Protein AF-A0A3F2ZUM7-F1 (afdb_monomer_lite)

pLDDT: mean 96.22, std 3.64, range [75.94, 98.44]

Structure (mmCIF, N/CA/C/O backbone):
data_AF-A0A3F2ZUM7-F1
#
_entry.id   AF-A0A3F2ZUM7-F1
#
loop_
_atom_site.group_PDB
_atom_site.id
_atom_site.type_symbol
_atom_site.label_atom_id
_atom_site.label_alt_id
_atom_site.label_comp_id
_atom_site.label_asym_id
_atom_site.label_entity_id
_atom_site.label_seq_id
_atom_site.pdbx_PDB_ins_code
_atom_site.Cartn_x
_atom_site.Cartn_y
_atom_site.Cartn_z
_atom_site.occupancy
_atom_site.B_iso_or_equiv
_atom_site.auth_seq_id
_atom_site.auth_comp_id
_atom_site.auth_asym_id
_atom_site.auth_atom_id
_atom_site.pdbx_PDB_model_num
ATOM 1 N N . MET A 1 1 ? 4.074 -13.220 -13.689 1.00 75.94 1 MET A N 1
ATOM 2 C CA . MET A 1 1 ? 4.032 -13.084 -12.215 1.00 75.94 1 MET A CA 1
ATOM 3 C C . MET A 1 1 ? 4.331 -11.678 -11.708 1.00 75.94 1 MET A C 1
ATOM 5 O O . MET A 1 1 ? 3.397 -11.043 -11.252 1.00 75.94 1 MET A O 1
ATOM 9 N N . LYS A 1 2 ? 5.572 -11.151 -11.739 1.00 87.69 2 LYS A N 1
ATOM 10 C CA . LYS A 1 2 ? 5.818 -9.797 -11.184 1.00 87.69 2 LYS A CA 1
ATOM 11 C C . LYS A 1 2 ? 5.179 -8.667 -12.004 1.00 87.69 2 LYS A C 1
ATOM 13 O O . LYS A 1 2 ? 4.687 -7.724 -11.404 1.00 87.69 2 LYS A O 1
ATOM 18 N N . LEU A 1 3 ? 5.174 -8.779 -13.334 1.00 94.25 3 LEU A N 1
ATOM 19 C CA . LEU A 1 3 ? 4.542 -7.789 -14.213 1.00 94.25 3 LEU A CA 1
ATOM 20 C C . LEU A 1 3 ? 3.016 -7.771 -14.032 1.00 94.25 3 LEU A C 1
ATOM 22 O O . LEU A 1 3 ? 2.477 -6.739 -13.674 1.00 94.25 3 LEU A O 1
ATOM 26 N N . GLU A 1 4 ? 2.358 -8.931 -14.125 1.00 95.81 4 GLU A N 1
ATOM 27 C CA . GLU A 1 4 ? 0.907 -9.069 -13.883 1.00 95.81 4 GLU A CA 1
ATOM 28 C C . GLU A 1 4 ? 0.482 -8.539 -12.503 1.00 95.81 4 GLU A C 1
ATOM 30 O O . GLU A 1 4 ? -0.568 -7.924 -12.360 1.00 95.81 4 GLU A O 1
ATOM 35 N N . PHE A 1 5 ? 1.301 -8.752 -11.464 1.00 96.50 5 PHE A N 1
ATOM 36 C CA . PHE A 1 5 ? 1.019 -8.199 -10.139 1.00 96.50 5 PHE A CA 1
ATOM 37 C C . PHE A 1 5 ? 1.124 -6.669 -10.118 1.00 96.50 5 PHE A C 1
ATOM 39 O O . PHE A 1 5 ? 0.305 -6.008 -9.481 1.00 96.50 5 PHE A O 1
ATOM 46 N N . GLN A 1 6 ? 2.101 -6.099 -10.828 1.00 96.94 6 GLN A N 1
ATOM 47 C CA . GLN A 1 6 ? 2.204 -4.652 -10.987 1.00 96.94 6 GLN A CA 1
ATOM 48 C C . GLN A 1 6 ? 1.010 -4.085 -11.764 1.00 96.94 6 GLN A C 1
ATOM 50 O O . GLN A 1 6 ? 0.430 -3.102 -11.317 1.00 96.94 6 GLN A O 1
ATOM 55 N N . GLU A 1 7 ? 0.614 -4.712 -12.873 1.00 97.38 7 GLU A N 1
ATOM 56 C CA . GLU A 1 7 ? -0.557 -4.319 -13.672 1.00 97.38 7 GLU A CA 1
ATOM 57 C C . GLU A 1 7 ? -1.832 -4.350 -12.822 1.00 97.38 7 GLU A C 1
ATOM 59 O O . GLU A 1 7 ? -2.565 -3.365 -12.757 1.00 97.38 7 GLU A O 1
ATOM 64 N N . TRP A 1 8 ? -2.033 -5.421 -12.050 1.00 97.88 8 TRP A N 1
ATOM 65 C CA . TRP A 1 8 ? -3.155 -5.521 -11.120 1.00 97.88 8 TRP A CA 1
ATOM 66 C C . TRP A 1 8 ? -3.155 -4.403 -10.066 1.00 97.88 8 TRP A C 1
ATOM 68 O O . TRP A 1 8 ? -4.208 -3.828 -9.780 1.00 97.88 8 TRP A O 1
ATOM 78 N N . LEU A 1 9 ? -1.996 -4.055 -9.491 1.00 97.75 9 LEU A N 1
ATOM 79 C CA . LEU A 1 9 ? -1.880 -2.926 -8.559 1.00 97.75 9 LEU A CA 1
ATOM 80 C C . LEU A 1 9 ? -2.218 -1.599 -9.244 1.00 97.75 9 LEU A C 1
AT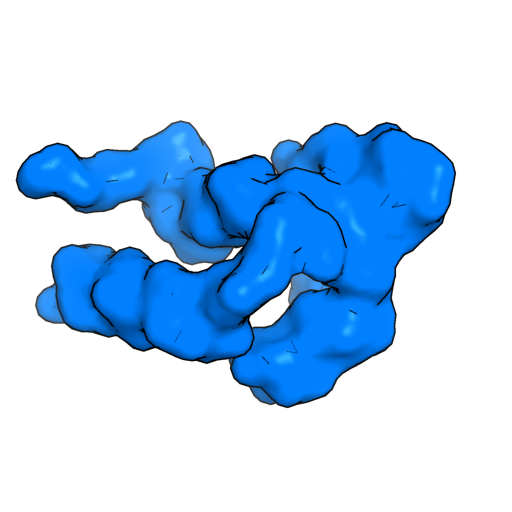OM 82 O O . LEU A 1 9 ? -2.872 -0.744 -8.645 1.00 97.75 9 LEU A O 1
ATOM 86 N N . GLU A 1 10 ? -1.767 -1.422 -10.485 1.00 97.12 10 GLU A N 1
ATOM 87 C CA . GLU A 1 10 ? -1.993 -0.210 -11.260 1.00 97.12 10 GLU A CA 1
ATOM 88 C C . GLU A 1 10 ? -3.473 0.013 -11.584 1.00 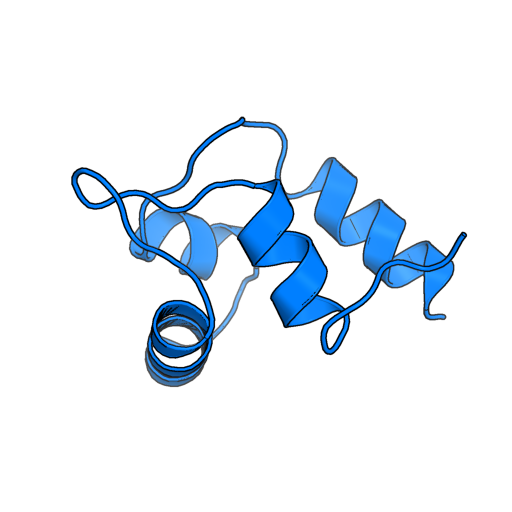97.12 10 GLU A C 1
ATOM 90 O O . GLU A 1 10 ? -3.944 1.149 -11.462 1.00 97.12 10 GLU A O 1
ATOM 95 N N . GLU A 1 11 ? -4.189 -1.055 -11.937 1.00 98.00 11 GLU A N 1
ATOM 96 C CA . GLU A 1 11 ? -5.634 -1.062 -12.188 1.00 98.00 11 GLU A CA 1
ATOM 97 C C . GLU A 1 11 ? -6.444 -0.896 -10.896 1.00 98.00 11 GLU A C 1
ATOM 99 O O . GLU A 1 11 ? -7.407 -0.125 -10.842 1.00 98.00 11 GLU A O 1
ATOM 104 N N . THR A 1 12 ? -6.036 -1.591 -9.830 1.00 98.19 12 THR A N 1
ATOM 105 C CA . THR A 1 12 ? -6.713 -1.565 -8.525 1.00 98.19 12 THR A CA 1
ATOM 106 C C . THR A 1 12 ? -6.609 -0.190 -7.867 1.00 98.19 12 THR A C 1
ATOM 108 O O . THR A 1 12 ? -7.568 0.288 -7.251 1.00 98.19 12 THR A O 1
ATOM 111 N N . LEU A 1 13 ? -5.453 0.465 -8.007 1.00 98.06 13 LEU A N 1
ATOM 112 C CA . LEU A 1 13 ? -5.172 1.774 -7.435 1.00 98.06 13 LEU A CA 1
ATOM 113 C C . LEU A 1 13 ? -5.318 2.891 -8.487 1.00 98.06 13 LEU A C 1
ATOM 115 O O . LEU A 1 13 ? -4.358 3.567 -8.820 1.00 98.06 13 LEU A O 1
ATOM 119 N N . ASN A 1 14 ? -6.535 3.196 -8.927 1.00 96.94 14 ASN A N 1
ATOM 120 C CA . ASN A 1 14 ? -6.845 4.195 -9.968 1.00 96.94 14 ASN A CA 1
ATOM 121 C C . ASN A 1 14 ? -6.936 5.700 -9.568 1.00 96.94 14 ASN A C 1
ATOM 123 O O . ASN A 1 14 ? -7.421 6.512 -10.354 1.00 96.94 14 ASN A O 1
ATOM 127 N N . LYS A 1 15 ? -6.481 6.096 -8.376 1.00 97.88 15 LYS A N 1
ATOM 128 C CA . LYS A 1 15 ? -6.393 7.477 -7.860 1.00 97.88 15 LYS A CA 1
ATOM 129 C C . LYS A 1 15 ? -4.949 7.821 -7.507 1.00 97.88 15 LYS A C 1
ATOM 131 O O . LYS A 1 15 ? -4.172 6.927 -7.190 1.00 97.88 15 LYS A O 1
ATOM 136 N N . ASP A 1 16 ? -4.628 9.110 -7.436 1.00 97.81 16 ASP A N 1
ATOM 137 C CA . ASP A 1 16 ? -3.282 9.577 -7.072 1.00 97.81 16 ASP A CA 1
ATOM 138 C C . ASP A 1 16 ? -2.936 9.375 -5.589 1.00 97.81 16 ASP A C 1
ATOM 140 O O . ASP A 1 16 ? -1.769 9.177 -5.244 1.00 97.81 16 ASP A O 1
ATOM 144 N N . PHE A 1 17 ? -3.939 9.413 -4.705 1.00 98.25 17 PHE A N 1
ATOM 145 C CA . PHE A 1 17 ? -3.754 9.337 -3.256 1.00 98.25 17 PHE A CA 1
ATOM 146 C C . PHE A 1 17 ? -4.801 8.452 -2.589 1.00 98.25 17 PHE A C 1
ATOM 148 O O . PHE A 1 17 ? -5.959 8.429 -3.010 1.00 98.25 17 PHE A O 1
ATOM 155 N N . TYR A 1 18 ? -4.390 7.789 -1.508 1.00 98.44 18 TYR A N 1
ATOM 156 C CA . TYR A 1 18 ? -5.252 6.907 -0.725 1.00 98.44 18 TYR A CA 1
ATOM 157 C C . TYR A 1 18 ? -5.104 7.109 0.775 1.00 98.44 18 TYR A C 1
ATOM 159 O O . TYR A 1 18 ? -3.995 7.286 1.287 1.00 98.44 18 TYR A O 1
ATOM 167 N N . GLY A 1 19 ? -6.223 7.003 1.490 1.00 98.12 19 GLY A N 1
ATOM 168 C CA . GLY A 1 19 ? -6.226 6.780 2.933 1.00 98.12 19 GLY A CA 1
ATOM 169 C C . GLY A 1 19 ? -5.920 5.322 3.298 1.00 98.12 19 GLY A C 1
ATOM 170 O O . GLY A 1 19 ? -6.046 4.414 2.482 1.00 98.12 19 GLY A O 1
ATOM 171 N N . MET A 1 20 ? -5.552 5.078 4.557 1.00 97.19 20 MET A N 1
ATOM 172 C CA . MET A 1 20 ? -5.183 3.737 5.032 1.00 97.19 20 MET A CA 1
ATOM 173 C C . MET A 1 20 ? -6.316 2.706 4.879 1.00 97.19 20 MET A C 1
ATOM 175 O O . MET A 1 20 ? -6.064 1.602 4.404 1.00 97.19 20 MET A O 1
ATOM 179 N N . GLU A 1 21 ? -7.557 3.054 5.242 1.00 97.69 21 GLU A N 1
ATOM 180 C CA . GLU A 1 21 ? -8.695 2.136 5.066 1.00 97.69 21 GLU A CA 1
ATOM 181 C C . GLU A 1 21 ? -8.998 1.891 3.579 1.00 97.69 21 GLU A C 1
ATOM 183 O O . GLU A 1 21 ? -9.248 0.753 3.202 1.00 97.69 21 GLU A O 1
ATOM 188 N N . GLU A 1 22 ? -8.851 2.894 2.702 1.00 98.06 22 GLU A N 1
ATOM 189 C CA . GLU A 1 22 ? -9.012 2.669 1.258 1.00 98.06 22 GLU A CA 1
ATOM 190 C C . GLU A 1 22 ? -7.966 1.685 0.714 1.00 98.06 22 GLU A C 1
ATOM 192 O O . GLU A 1 22 ? -8.312 0.817 -0.080 1.00 98.06 22 GLU A O 1
ATOM 197 N N . ILE A 1 23 ? -6.700 1.782 1.142 1.00 98.31 23 ILE A N 1
ATOM 198 C CA . ILE A 1 23 ? -5.644 0.837 0.731 1.00 98.31 23 ILE A CA 1
ATOM 199 C C . ILE A 1 23 ? -5.996 -0.580 1.183 1.00 98.31 23 ILE A C 1
ATOM 201 O O . ILE A 1 23 ? -5.888 -1.528 0.408 1.00 98.31 23 ILE A O 1
ATOM 205 N N . LYS A 1 24 ? -6.417 -0.723 2.441 1.00 98.44 24 LYS A N 1
ATOM 206 C CA . LYS A 1 24 ? -6.813 -2.004 3.028 1.00 98.44 24 LYS A CA 1
ATOM 207 C C . LYS A 1 24 ? -7.946 -2.654 2.234 1.00 98.44 24 LYS A C 1
ATOM 209 O O . LYS A 1 24 ? -7.828 -3.825 1.880 1.00 98.44 24 LYS A O 1
ATOM 214 N N . ASP A 1 25 ? -8.985 -1.882 1.922 1.00 98.31 25 ASP A N 1
ATOM 215 C CA . ASP A 1 25 ? -10.163 -2.360 1.202 1.00 98.31 25 ASP A CA 1
ATOM 216 C C . ASP A 1 25 ? -9.837 -2.695 -0.258 1.00 98.31 25 ASP A C 1
ATOM 218 O O . ASP A 1 25 ? -10.221 -3.754 -0.750 1.00 98.31 25 ASP A O 1
ATOM 222 N N . ARG A 1 26 ? -9.076 -1.834 -0.949 1.00 98.06 26 ARG A N 1
ATOM 223 C CA . ARG A 1 26 ? -8.687 -2.034 -2.356 1.00 98.06 26 ARG A CA 1
ATOM 22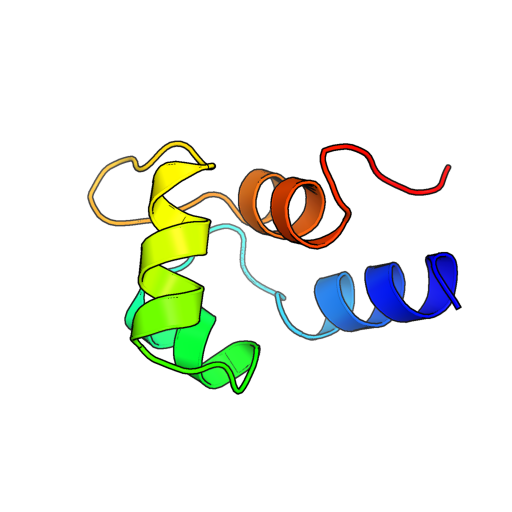4 C C . ARG A 1 26 ? -7.775 -3.239 -2.541 1.00 98.06 26 ARG A C 1
ATOM 226 O O . ARG A 1 26 ? -7.959 -3.992 -3.489 1.00 98.06 26 ARG A O 1
ATOM 233 N N . LEU A 1 27 ? -6.808 -3.423 -1.644 1.00 97.69 27 LEU A N 1
ATOM 234 C CA . LEU A 1 27 ? -5.858 -4.532 -1.721 1.00 97.69 27 LEU A CA 1
ATOM 235 C C . LEU A 1 27 ? -6.378 -5.814 -1.052 1.00 97.69 27 LEU A C 1
ATOM 237 O O . LEU A 1 27 ? -5.719 -6.847 -1.140 1.00 97.69 27 LEU A O 1
ATOM 241 N N . GLY A 1 28 ? -7.525 -5.761 -0.365 1.00 97.94 28 GLY A N 1
ATOM 242 C CA . GLY A 1 28 ? -8.095 -6.906 0.348 1.00 97.94 28 GLY A CA 1
ATOM 243 C C . GLY A 1 28 ? -7.182 -7.457 1.449 1.00 97.94 28 GLY A C 1
ATOM 244 O O . GLY A 1 28 ? -7.151 -8.664 1.684 1.00 97.94 28 GLY A O 1
ATOM 245 N N . ILE A 1 29 ? -6.399 -6.593 2.106 1.00 97.62 29 ILE A N 1
ATOM 246 C CA . ILE A 1 29 ? -5.388 -7.000 3.094 1.00 97.62 29 ILE A CA 1
ATOM 247 C C . ILE A 1 29 ? -5.855 -6.785 4.536 1.00 97.62 29 ILE A C 1
ATOM 249 O O . ILE A 1 29 ? -6.783 -6.036 4.827 1.00 97.62 29 ILE A O 1
ATOM 253 N N . SER A 1 30 ? -5.181 -7.439 5.484 1.00 98.06 30 SER A N 1
ATOM 254 C CA . SER A 1 30 ? -5.491 -7.275 6.906 1.00 98.06 30 SER A CA 1
ATOM 255 C C . SER A 1 30 ? -5.084 -5.896 7.442 1.00 98.06 30 SER A C 1
ATOM 257 O O . SER A 1 30 ? -4.163 -5.246 6.941 1.00 98.06 30 SER A O 1
ATOM 259 N N . THR A 1 31 ? -5.696 -5.487 8.557 1.00 97.81 31 THR A N 1
AT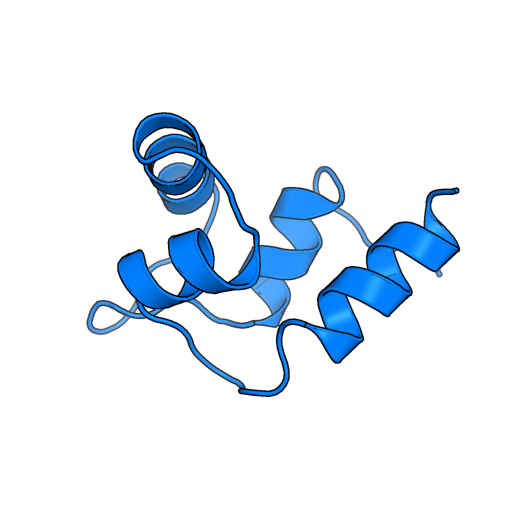OM 260 C CA . THR A 1 31 ? -5.317 -4.265 9.286 1.00 97.81 31 THR A CA 1
ATOM 261 C C . THR A 1 31 ? -3.835 -4.252 9.684 1.00 97.81 31 THR A C 1
ATOM 263 O O . THR A 1 31 ? -3.195 -3.204 9.682 1.00 97.81 31 THR A O 1
ATOM 266 N N . ASN A 1 32 ? -3.256 -5.408 10.017 1.00 98.12 32 ASN A N 1
ATOM 267 C CA . ASN A 1 32 ? -1.832 -5.492 10.348 1.00 98.12 32 ASN A CA 1
ATOM 268 C C . ASN A 1 32 ? -0.954 -5.324 9.104 1.00 98.12 32 ASN A C 1
ATOM 270 O O . ASN A 1 32 ? 0.072 -4.652 9.176 1.00 98.12 32 ASN A O 1
ATOM 274 N N . ALA A 1 33 ? -1.370 -5.881 7.964 1.00 97.69 33 ALA A N 1
ATOM 275 C CA . ALA A 1 33 ? -0.651 -5.733 6.705 1.00 97.69 33 ALA A CA 1
ATOM 276 C C . ALA A 1 33 ? -0.631 -4.270 6.237 1.00 97.69 33 ALA A C 1
ATOM 278 O O . ALA A 1 33 ? 0.443 -3.755 5.932 1.00 97.69 33 ALA A O 1
ATOM 279 N N . VAL A 1 34 ? -1.771 -3.567 6.270 1.00 98.00 34 VAL A N 1
ATOM 280 C CA . VAL A 1 34 ? -1.811 -2.151 5.866 1.00 98.00 34 VAL A CA 1
ATOM 281 C C . VAL A 1 34 ? -1.011 -1.253 6.817 1.00 98.00 34 VAL A C 1
ATOM 283 O O . VAL A 1 34 ? -0.336 -0.335 6.363 1.00 98.00 34 VAL A O 1
ATOM 286 N N . LYS A 1 35 ? -0.993 -1.554 8.125 1.00 97.06 35 LYS A N 1
ATOM 287 C CA . LYS A 1 35 ? -0.152 -0.845 9.108 1.00 97.06 35 LYS A CA 1
ATOM 288 C C . LYS A 1 35 ? 1.342 -1.084 8.899 1.00 97.06 35 LYS A C 1
ATOM 290 O O . LYS A 1 35 ? 2.153 -0.211 9.196 1.00 97.06 35 LYS A O 1
ATOM 295 N N . SER A 1 36 ? 1.731 -2.277 8.459 1.00 97.19 36 SER A N 1
ATOM 296 C CA . SER A 1 36 ? 3.122 -2.561 8.101 1.00 97.19 36 SER A CA 1
ATOM 297 C C . SER A 1 36 ? 3.506 -1.824 6.822 1.00 97.19 36 SER A C 1
ATOM 299 O O . SER A 1 36 ? 4.540 -1.166 6.800 1.00 97.19 36 SER A O 1
ATOM 301 N N . LEU A 1 37 ? 2.641 -1.853 5.805 1.00 97.25 37 LEU A N 1
ATOM 302 C CA . LEU A 1 37 ? 2.819 -1.110 4.560 1.00 97.25 37 LEU A CA 1
ATOM 303 C C . LEU A 1 37 ? 2.956 0.395 4.815 1.00 97.25 37 LEU A C 1
ATOM 305 O O . LEU A 1 37 ? 3.907 1.001 4.339 1.00 97.25 37 LEU A O 1
ATOM 309 N N . SER A 1 38 ? 2.078 0.985 5.631 1.00 96.00 38 SER A N 1
ATOM 310 C CA . SER A 1 38 ? 2.087 2.423 5.923 1.00 96.00 38 SER A CA 1
ATOM 311 C C . SER A 1 38 ? 3.375 2.910 6.591 1.00 96.00 38 SER A C 1
ATOM 313 O O . SER A 1 38 ? 3.679 4.094 6.526 1.00 96.00 38 SER A O 1
ATOM 315 N N . LYS A 1 39 ? 4.132 2.024 7.254 1.00 96.25 39 LYS A N 1
ATOM 316 C CA . LYS A 1 39 ? 5.442 2.353 7.844 1.00 96.25 39 LYS A CA 1
ATOM 317 C C . LYS A 1 39 ? 6.567 2.402 6.809 1.00 96.25 39 LYS A C 1
ATOM 319 O O . LYS A 1 39 ? 7.614 2.969 7.099 1.00 96.25 39 LYS A O 1
ATOM 324 N N . LEU A 1 40 ? 6.372 1.786 5.643 1.00 96.31 40 LEU A N 1
ATOM 325 C CA . LEU A 1 40 ? 7.364 1.717 4.566 1.00 96.31 40 LEU A CA 1
ATOM 326 C C . LEU A 1 40 ? 7.280 2.904 3.603 1.00 96.31 40 LEU A C 1
ATOM 328 O O . LEU A 1 40 ? 8.199 3.113 2.817 1.00 96.31 40 LEU A O 1
ATOM 332 N N . ILE A 1 41 ? 6.187 3.665 3.647 1.00 96.81 41 ILE A N 1
ATOM 333 C CA . ILE A 1 41 ? 5.872 4.716 2.677 1.00 96.81 41 ILE A CA 1
ATOM 334 C C . ILE A 1 41 ? 5.588 6.043 3.373 1.00 96.81 41 ILE A C 1
ATOM 336 O O . ILE A 1 41 ? 5.169 6.090 4.530 1.00 96.81 41 ILE A O 1
ATOM 340 N N . LYS A 1 42 ? 5.819 7.151 2.667 1.00 94.81 42 LYS A N 1
ATOM 341 C CA . LYS A 1 42 ? 5.636 8.487 3.232 1.00 94.81 42 LYS A CA 1
ATOM 342 C C . LYS A 1 42 ? 4.153 8.850 3.288 1.00 94.81 42 LYS A C 1
ATOM 344 O O . LYS A 1 42 ? 3.454 8.816 2.280 1.00 94.81 42 LYS A O 1
ATOM 349 N N . GLN A 1 43 ? 3.696 9.280 4.462 1.00 96.06 43 GLN A N 1
ATOM 350 C CA . GLN A 1 43 ? 2.365 9.855 4.637 1.00 96.06 43 GLN A CA 1
ATOM 351 C C . GLN A 1 43 ? 2.423 11.384 4.540 1.00 96.06 43 GLN A C 1
ATOM 353 O O . GLN A 1 43 ? 3.302 12.020 5.127 1.00 96.06 43 GLN A O 1
ATOM 358 N N . LYS A 1 44 ? 1.462 11.995 3.842 1.00 92.94 44 LYS A N 1
ATOM 359 C CA . LYS A 1 44 ? 1.251 13.449 3.835 1.00 92.94 44 LYS A CA 1
ATOM 360 C C . LYS A 1 44 ? -0.234 13.731 4.000 1.00 92.94 44 LYS A C 1
ATOM 362 O O . LYS A 1 44 ? -1.032 13.198 3.246 1.00 92.94 44 LYS A O 1
ATOM 367 N N . ASN A 1 45 ? -0.607 14.575 4.963 1.00 93.44 45 ASN A N 1
ATOM 368 C CA . ASN A 1 45 ? -2.010 14.935 5.220 1.00 93.44 45 ASN A CA 1
ATOM 369 C C . ASN A 1 45 ? -2.931 13.702 5.322 1.00 93.44 45 ASN A C 1
ATOM 371 O O . ASN A 1 45 ? -3.983 13.646 4.695 1.00 93.44 45 ASN A O 1
ATOM 375 N N . SER A 1 46 ? -2.491 12.690 6.075 1.00 94.25 46 SER A N 1
ATOM 376 C CA . SER A 1 46 ? -3.200 11.419 6.277 1.00 94.25 46 SER A CA 1
ATOM 377 C C . SER A 1 46 ? -3.366 10.514 5.046 1.00 94.25 46 SER A C 1
ATOM 379 O O . SER A 1 46 ? -3.957 9.443 5.179 1.00 94.25 46 SER A O 1
ATOM 381 N N . VAL A 1 47 ? -2.794 10.869 3.891 1.00 98.00 47 VAL A N 1
ATOM 382 C CA . VAL A 1 47 ? -2.846 10.063 2.662 1.00 98.00 47 VAL A CA 1
ATOM 383 C C . VAL A 1 47 ? -1.460 9.622 2.191 1.00 98.00 47 VAL A C 1
ATOM 385 O O . VAL A 1 47 ? -0.435 10.185 2.586 1.00 98.00 47 VAL A O 1
ATOM 388 N N . PHE A 1 48 ? -1.446 8.604 1.3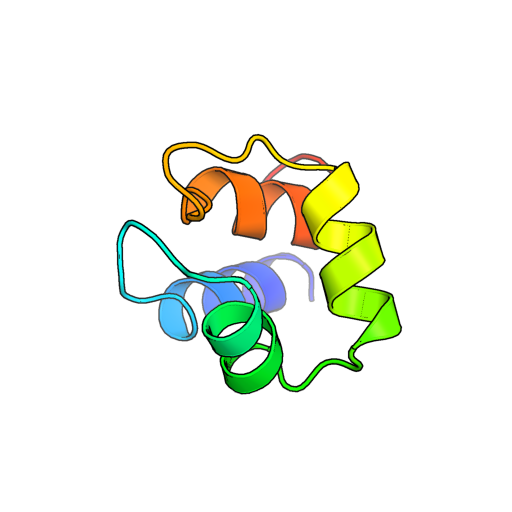38 1.00 98.25 48 PHE A N 1
ATOM 389 C CA . PHE A 1 48 ? -0.259 8.016 0.724 1.00 98.25 48 PHE A CA 1
ATOM 390 C C . PHE A 1 48 ? -0.335 8.161 -0.793 1.00 98.25 48 PHE A C 1
ATOM 392 O O . PHE A 1 48 ? -1.412 8.002 -1.369 1.00 98.25 48 PHE A O 1
ATOM 399 N N . ALA A 1 49 ? 0.793 8.464 -1.436 1.00 98.25 49 ALA A N 1
ATOM 400 C CA . ALA A 1 49 ? 0.859 8.536 -2.890 1.00 98.25 49 ALA A CA 1
ATOM 401 C C . ALA A 1 49 ? 0.725 7.135 -3.500 1.00 98.25 49 ALA A C 1
ATOM 403 O O . ALA A 1 49 ? 1.345 6.183 -3.020 1.00 98.25 49 ALA A O 1
ATOM 404 N N . ARG A 1 50 ? -0.044 7.022 -4.587 1.00 98.12 50 ARG A N 1
ATOM 405 C CA . ARG A 1 50 ? -0.218 5.785 -5.362 1.00 98.12 50 ARG A CA 1
ATOM 406 C C . ARG A 1 50 ? 1.114 5.119 -5.685 1.00 98.12 50 ARG A C 1
ATOM 408 O O . ARG A 1 50 ? 1.259 3.915 -5.509 1.00 98.12 50 ARG A O 1
ATOM 415 N N . GLU A 1 51 ? 2.074 5.912 -6.145 1.00 97.38 51 GLU A N 1
ATOM 416 C CA . GLU A 1 51 ? 3.371 5.404 -6.583 1.00 97.38 51 GLU A CA 1
ATOM 417 C C . GLU A 1 51 ? 4.152 4.752 -5.439 1.00 97.38 51 GLU A C 1
ATOM 419 O O . GLU A 1 51 ? 4.647 3.637 -5.590 1.00 97.38 51 GLU A O 1
ATOM 424 N N . ASP A 1 52 ? 4.171 5.388 -4.266 1.00 98.00 52 ASP A N 1
ATOM 425 C CA . ASP A 1 52 ? 4.844 4.847 -3.085 1.00 98.00 52 ASP A CA 1
ATOM 426 C C . ASP A 1 52 ? 4.204 3.522 -2.643 1.00 98.00 52 ASP A C 1
ATOM 428 O O . ASP A 1 52 ? 4.914 2.572 -2.309 1.00 98.00 52 ASP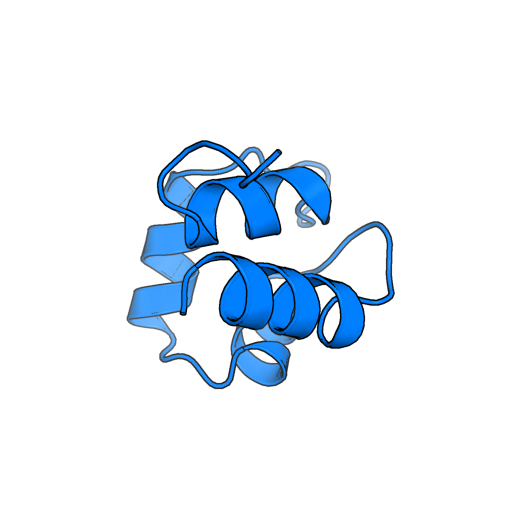 A O 1
ATOM 432 N N . ILE A 1 53 ? 2.866 3.431 -2.687 1.00 98.19 53 ILE A N 1
ATOM 433 C CA . ILE A 1 53 ? 2.126 2.199 -2.372 1.00 98.19 53 ILE A CA 1
ATOM 434 C C . ILE A 1 53 ? 2.545 1.072 -3.324 1.00 98.19 53 ILE A C 1
ATOM 436 O O . ILE A 1 53 ? 2.908 -0.010 -2.861 1.00 98.19 53 ILE A O 1
ATOM 440 N N . ILE A 1 54 ? 2.532 1.322 -4.640 1.00 97.56 54 ILE A N 1
ATOM 441 C CA . ILE A 1 54 ? 2.880 0.308 -5.645 1.00 97.56 54 ILE A CA 1
ATOM 442 C C . ILE A 1 54 ? 4.332 -0.142 -5.468 1.00 97.56 54 ILE A C 1
ATOM 444 O O . ILE A 1 54 ? 4.594 -1.342 -5.402 1.00 97.56 54 ILE A O 1
ATOM 448 N N . ILE A 1 55 ? 5.276 0.792 -5.329 1.00 97.38 55 ILE A N 1
ATOM 449 C CA . ILE A 1 55 ? 6.696 0.474 -5.132 1.00 97.38 55 ILE A CA 1
ATOM 450 C C . ILE A 1 55 ? 6.895 -0.386 -3.880 1.00 97.38 55 ILE A C 1
ATOM 452 O O . ILE A 1 55 ? 7.625 -1.380 -3.930 1.00 97.38 55 ILE A O 1
ATOM 456 N N . ALA A 1 56 ? 6.233 -0.052 -2.770 1.00 97.50 56 ALA A N 1
ATOM 457 C CA . ALA A 1 56 ? 6.333 -0.827 -1.539 1.00 97.50 56 ALA A CA 1
ATOM 458 C C . ALA A 1 56 ? 5.747 -2.240 -1.690 1.00 97.50 56 ALA A C 1
ATOM 460 O O . ALA A 1 56 ? 6.396 -3.207 -1.287 1.00 97.50 56 ALA A O 1
ATOM 461 N N . CYS A 1 57 ? 4.586 -2.388 -2.337 1.00 96.44 57 CYS A N 1
ATOM 462 C CA . CYS A 1 57 ? 4.010 -3.698 -2.661 1.00 96.44 57 CYS A CA 1
ATOM 463 C C . CYS A 1 57 ? 4.920 -4.530 -3.582 1.00 96.44 57 CYS A C 1
ATOM 465 O O . CYS A 1 57 ? 4.988 -5.750 -3.442 1.00 96.44 57 CYS A O 1
ATOM 467 N N . MET A 1 58 ? 5.663 -3.880 -4.479 1.00 96.31 58 MET A N 1
ATOM 468 C CA . MET A 1 58 ? 6.596 -4.519 -5.412 1.00 96.31 58 MET A CA 1
ATOM 469 C C . MET A 1 58 ? 7.974 -4.846 -4.804 1.00 96.31 58 MET A C 1
ATOM 471 O O . MET A 1 58 ? 8.849 -5.387 -5.488 1.00 96.31 58 MET A O 1
ATOM 475 N N . GLY A 1 59 ? 8.191 -4.557 -3.517 1.00 93.88 59 GLY A N 1
ATOM 476 C CA . GLY A 1 59 ? 9.462 -4.816 -2.836 1.00 93.88 59 GLY A CA 1
ATOM 477 C C . GLY A 1 59 ? 10.540 -3.767 -3.123 1.00 93.88 59 GLY A C 1
ATOM 478 O O . GLY A 1 59 ? 11.725 -4.095 -3.171 1.00 93.88 59 GLY A O 1
ATOM 479 N N . GLY A 1 60 ? 10.137 -2.514 -3.334 1.00 95.06 60 GLY A N 1
ATOM 480 C CA . GLY A 1 60 ? 11.028 -1.357 -3.439 1.00 95.06 60 GLY A CA 1
ATOM 481 C C . GLY A 1 60 ? 11.405 -0.946 -4.863 1.00 95.06 60 GLY A C 1
ATOM 482 O O . GLY A 1 60 ? 12.145 0.020 -5.027 1.00 95.06 60 GLY A O 1
ATOM 483 N N . LYS A 1 61 ? 10.912 -1.638 -5.898 1.00 94.25 61 LYS A N 1
ATOM 484 C CA . LYS A 1 61 ? 11.112 -1.250 -7.305 1.00 94.25 61 LYS A CA 1
ATOM 485 C C . LYS A 1 61 ? 10.044 -1.830 -8.225 1.00 94.25 61 LYS A C 1
ATOM 487 O O . LYS A 1 61 ? 9.566 -2.934 -7.983 1.00 94.25 61 LYS A O 1
ATOM 492 N N . ARG A 1 62 ? 9.740 -1.121 -9.312 1.00 92.88 62 ARG A N 1
ATOM 493 C CA . ARG A 1 62 ? 8.891 -1.624 -10.399 1.00 92.88 62 ARG A CA 1
ATOM 494 C C . ARG A 1 62 ? 9.630 -2.638 -11.269 1.00 92.88 62 ARG A C 1
ATOM 496 O O . ARG A 1 62 ? 10.863 -2.686 -11.294 1.00 92.88 62 ARG A O 1
ATOM 503 N N . VAL A 1 63 ? 8.852 -3.431 -11.989 1.00 91.69 63 VAL A N 1
ATOM 504 C CA . VAL A 1 63 ? 9.308 -4.100 -13.204 1.00 91.69 63 VAL A CA 1
ATOM 505 C C . VAL A 1 63 ? 9.310 -3.049 -14.317 1.00 91.69 63 VAL A C 1
ATOM 507 O O . VAL A 1 63 ? 8.337 -2.306 -14.456 1.00 91.69 63 VAL A O 1
ATOM 510 N N . LEU A 1 64 ? 10.434 -2.955 -15.028 1.00 82.75 64 LEU A N 1
ATOM 511 C CA . LEU A 1 64 ? 10.610 -2.118 -16.217 1.00 82.75 64 LEU A CA 1
ATOM 512 C C . LEU A 1 64 ? 10.206 -2.887 -17.472 1.00 82.75 64 LEU A C 1
ATOM 514 O O . LEU A 1 64 ? 10.443 -4.119 -17.479 1.00 82.75 64 LEU A O 1
#

Secondary structure (DSSP, 8-state):
-HHHHHHHHHHH--SSEE-HHHHHHHHT--HHHHHHHHHHS-EETTEEEHHHHHHHHTTSS---

Radius of gyration: 10.9 Å; chains: 1; bounding box: 21×28×27 Å

Foldseek 3Di:
DQQVVLVLLCVLLVDQKDALVSLCVSVVHDPVVSVVLPVQADDDPRIGGSVSSSCSVSVNDHDD

Sequence (64 aa):
MKLEFQEWLEETLNKDFYGMEEIKDRLGISTNAVKSLSKLIKQKNSVFAREDIIIACMGGKRVL

Organism: Clostridium botulinum (strain 657 / Type Ba4) (NCBI:txid515621)